Protein AF-A0A9E0PUA1-F1 (afdb_monomer)

Radius of gyration: 19.49 Å; Cα contacts (8 Å, |Δi|>4): 18; chains: 1; bounding box: 37×57×51 Å

Structure (mmCIF, N/CA/C/O backbone):
data_AF-A0A9E0PUA1-F1
#
_entry.id   AF-A0A9E0PUA1-F1
#
loop_
_atom_site.group_PDB
_atom_site.id
_atom_site.type_symbol
_atom_site.label_atom_id
_atom_site.label_alt_id
_atom_site.label_comp_id
_atom_site.label_asym_id
_atom_site.label_entity_id
_atom_site.label_seq_id
_atom_site.pdbx_PDB_ins_code
_atom_site.Cartn_x
_atom_site.Cartn_y
_atom_site.Cartn_z
_atom_site.occupancy
_atom_site.B_iso_or_equiv
_atom_site.auth_seq_id
_atom_site.auth_comp_id
_atom_site.auth_asym_id
_atom_site.auth_atom_id
_atom_site.pdbx_PDB_model_num
ATOM 1 N N . MET A 1 1 ? -15.091 -39.291 28.111 1.00 43.56 1 MET A N 1
ATOM 2 C CA . MET A 1 1 ? -14.276 -38.063 28.223 1.00 43.56 1 MET A CA 1
ATOM 3 C C . MET A 1 1 ? -13.572 -37.835 26.887 1.00 43.56 1 MET A C 1
ATOM 5 O O . MET A 1 1 ? -12.435 -38.240 26.714 1.00 43.56 1 MET A O 1
ATOM 9 N N . THR A 1 2 ? -14.289 -37.298 25.896 1.00 53.00 2 THR A N 1
ATOM 10 C CA . THR A 1 2 ? -13.736 -36.953 24.576 1.00 53.00 2 THR A CA 1
ATOM 11 C C . THR A 1 2 ? -13.159 -35.546 24.655 1.00 53.00 2 THR A C 1
ATOM 13 O O . THR A 1 2 ? -13.898 -34.565 24.720 1.00 53.00 2 THR A O 1
ATOM 16 N N . THR A 1 3 ? -11.838 -35.445 24.709 1.00 59.38 3 THR A N 1
ATOM 17 C CA . THR A 1 3 ? -11.114 -34.181 24.600 1.00 59.38 3 THR A CA 1
ATOM 18 C C . THR A 1 3 ? -11.352 -33.602 23.203 1.00 59.38 3 THR A C 1
ATOM 20 O O . THR A 1 3 ? -10.792 -34.072 22.218 1.00 59.38 3 THR A O 1
ATOM 23 N N . PHE A 1 4 ? -12.221 -32.592 23.097 1.00 60.34 4 PHE A N 1
ATOM 24 C CA . PHE A 1 4 ? -12.320 -31.751 21.904 1.00 60.34 4 PHE A CA 1
ATOM 25 C C . PHE A 1 4 ? -10.952 -31.084 21.699 1.00 60.34 4 PHE A C 1
ATOM 27 O O . PHE A 1 4 ? -10.579 -30.159 22.422 1.00 60.34 4 PHE A O 1
ATOM 34 N N . ASP A 1 5 ? -10.163 -31.601 20.757 1.00 62.75 5 ASP A N 1
ATOM 35 C CA . ASP A 1 5 ? -8.835 -31.082 20.447 1.00 62.75 5 ASP A CA 1
ATOM 36 C C . ASP A 1 5 ? -8.976 -29.741 19.713 1.00 62.75 5 ASP A C 1
ATOM 38 O O . ASP A 1 5 ? -9.044 -29.676 18.483 1.00 62.75 5 ASP A O 1
ATOM 42 N N . GLY A 1 6 ? -9.031 -28.646 20.480 1.00 60.44 6 GLY A N 1
ATOM 43 C CA . GLY A 1 6 ? -9.089 -27.271 19.967 1.00 60.44 6 GLY A CA 1
ATOM 44 C C . GLY A 1 6 ? -7.923 -26.905 19.035 1.00 60.44 6 GLY A C 1
ATOM 45 O O . GLY A 1 6 ? -8.014 -25.937 18.277 1.00 60.44 6 GLY A O 1
ATOM 46 N N . ARG A 1 7 ? -6.852 -2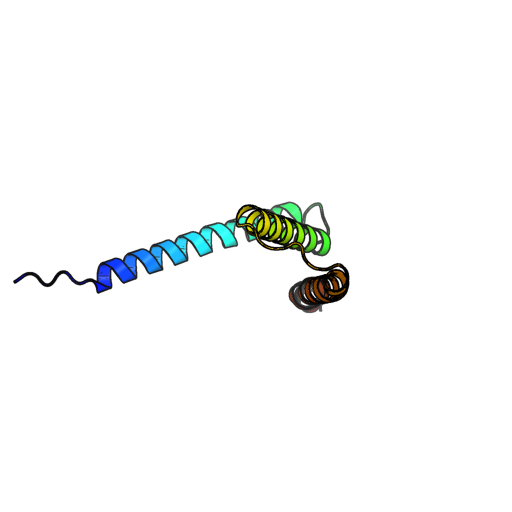7.714 19.016 1.00 61.84 7 ARG A N 1
ATOM 47 C CA . ARG A 1 7 ? -5.733 -27.591 18.071 1.00 61.84 7 ARG A CA 1
ATOM 48 C C . ARG A 1 7 ? -6.133 -27.914 16.629 1.00 61.84 7 ARG A C 1
ATOM 50 O O . ARG A 1 7 ? -5.583 -27.306 15.715 1.00 61.84 7 ARG A O 1
ATOM 57 N N . SER A 1 8 ? -7.103 -28.803 16.399 1.00 59.44 8 SER A N 1
ATOM 58 C CA . SER A 1 8 ? -7.585 -29.149 15.047 1.00 59.44 8 SER A CA 1
ATOM 59 C C . SER A 1 8 ? -8.323 -27.984 14.371 1.00 59.44 8 SER A C 1
ATOM 61 O O . SER A 1 8 ? -8.073 -27.676 13.207 1.00 59.44 8 SER A O 1
ATOM 63 N N . LEU A 1 9 ? -9.149 -27.262 15.134 1.00 62.78 9 LEU A N 1
ATOM 64 C CA . LEU A 1 9 ? -9.835 -26.038 14.710 1.00 62.78 9 LEU A CA 1
ATOM 65 C C . LEU A 1 9 ? -8.846 -24.911 14.387 1.00 62.78 9 LEU A C 1
ATOM 67 O O . LEU A 1 9 ? -9.028 -24.201 13.398 1.00 62.78 9 LEU A O 1
ATOM 71 N N . PHE A 1 10 ? -7.783 -24.760 15.185 1.00 66.19 10 PHE A N 1
ATOM 72 C CA . PHE A 1 10 ? -6.703 -23.814 14.887 1.00 66.19 10 PHE A CA 1
ATOM 73 C C . PHE A 1 10 ? -5.954 -24.193 13.603 1.00 66.19 10 PHE A C 1
ATOM 75 O O . PHE A 1 10 ? -5.755 -23.333 12.749 1.00 66.19 10 PHE A O 1
ATOM 82 N N . ARG A 1 11 ? -5.634 -25.481 13.405 1.00 75.75 11 ARG A N 1
ATOM 83 C CA . ARG A 1 11 ? -4.983 -25.981 12.178 1.00 75.75 11 ARG A CA 1
ATOM 84 C C . ARG A 1 11 ? -5.843 -25.760 10.931 1.00 75.75 11 ARG A C 1
ATOM 86 O O . ARG A 1 11 ? -5.314 -25.321 9.914 1.00 75.75 11 ARG A O 1
ATOM 93 N N . GLY A 1 12 ? -7.156 -25.987 11.017 1.00 81.19 12 GLY A N 1
ATOM 94 C CA . GLY A 1 12 ? -8.090 -25.731 9.915 1.00 81.19 12 GLY A CA 1
ATOM 95 C C . GLY A 1 12 ? -8.174 -24.250 9.534 1.00 81.19 12 GLY A C 1
ATOM 96 O O . GLY A 1 12 ? -8.124 -23.911 8.353 1.00 81.19 12 GLY A O 1
ATOM 97 N N . LYS A 1 13 ? -8.212 -23.350 10.526 1.00 82.25 13 LYS A N 1
ATOM 98 C CA . LYS A 1 13 ? -8.183 -21.895 10.295 1.00 82.25 13 LYS A CA 1
ATOM 99 C C . LYS A 1 13 ? -6.868 -21.437 9.665 1.00 82.25 13 LYS A C 1
ATOM 101 O O . LYS A 1 13 ? -6.894 -20.629 8.742 1.00 82.25 13 LYS A O 1
ATOM 106 N N . THR A 1 14 ? -5.733 -21.968 10.121 1.00 85.56 14 THR A N 1
ATOM 107 C CA . THR A 1 14 ? -4.421 -21.668 9.528 1.00 85.56 14 THR A CA 1
ATOM 108 C C . THR A 1 14 ? -4.338 -22.146 8.079 1.00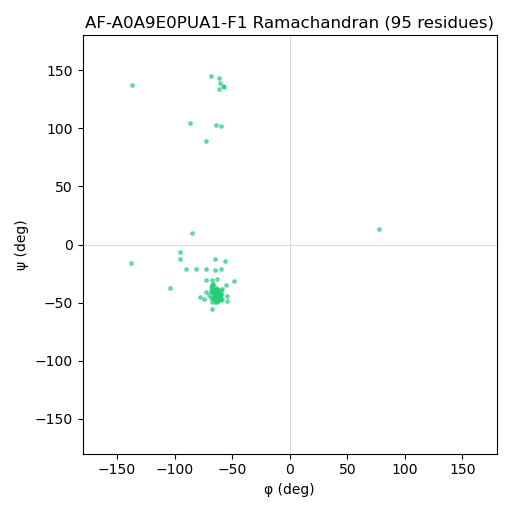 85.56 14 THR A C 1
ATOM 110 O O . THR A 1 14 ? -3.860 -21.404 7.226 1.00 85.56 14 THR A O 1
ATOM 113 N N . LEU A 1 15 ? -4.849 -23.343 7.774 1.00 90.06 15 LEU A N 1
ATOM 114 C CA . LEU A 1 15 ? -4.866 -23.872 6.409 1.00 90.06 15 LEU A CA 1
ATOM 115 C C . LEU A 1 15 ? -5.764 -23.036 5.485 1.00 90.06 15 LEU A C 1
ATOM 117 O O . LEU A 1 15 ? -5.364 -22.711 4.371 1.00 90.06 15 LEU A O 1
ATOM 121 N N .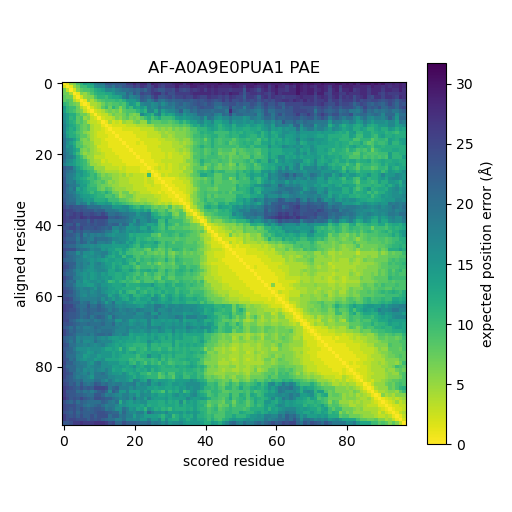 ALA A 1 16 ? -6.944 -22.636 5.964 1.00 88.88 16 ALA A N 1
ATOM 122 C CA . ALA A 1 16 ? -7.840 -21.754 5.223 1.00 88.88 16 ALA A CA 1
ATOM 123 C C . ALA A 1 16 ? -7.207 -20.374 4.973 1.00 88.88 16 ALA A C 1
ATOM 125 O O . ALA A 1 16 ? -7.309 -19.845 3.868 1.00 88.88 16 ALA A O 1
ATOM 126 N N . ALA A 1 17 ? -6.506 -19.814 5.965 1.00 85.38 17 ALA A N 1
ATOM 127 C CA . ALA A 1 17 ? -5.765 -18.565 5.803 1.00 85.38 17 ALA A CA 1
ATOM 128 C C . ALA A 1 17 ? -4.637 -18.700 4.766 1.00 85.38 17 ALA A C 1
ATOM 130 O O . ALA A 1 17 ? -4.486 -17.821 3.922 1.00 85.38 17 ALA A O 1
ATOM 131 N N . LEU A 1 18 ? -3.891 -19.809 4.777 1.00 89.06 18 LEU A N 1
ATOM 132 C CA . LEU A 1 18 ? -2.846 -20.083 3.784 1.00 89.06 18 LEU A CA 1
ATOM 133 C C . LEU A 1 18 ? -3.417 -20.237 2.374 1.00 89.06 18 LEU A C 1
ATOM 135 O O . LEU A 1 18 ? -2.893 -19.630 1.446 1.00 89.06 18 LEU A O 1
ATOM 139 N N . LEU A 1 19 ? -4.511 -20.983 2.213 1.00 89.25 19 LEU A N 1
ATOM 140 C CA . LEU A 1 19 ? -5.197 -21.122 0.926 1.00 89.25 19 LEU A CA 1
ATOM 141 C C . LEU A 1 19 ? -5.704 -19.775 0.412 1.00 89.25 19 LEU A C 1
ATOM 143 O O . LEU A 1 1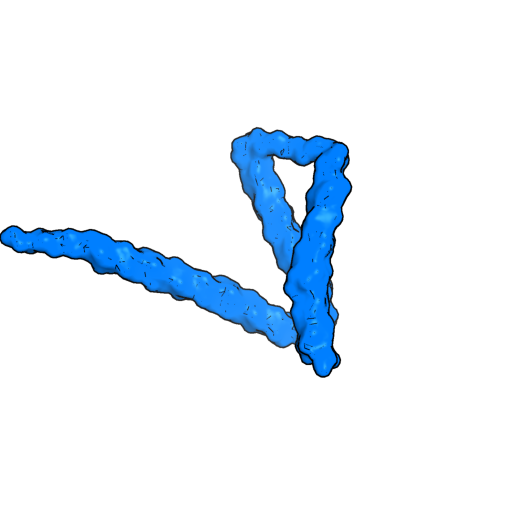9 ? -5.502 -19.456 -0.756 1.00 89.25 19 LEU A O 1
ATOM 147 N N . ALA A 1 20 ? -6.312 -18.961 1.276 1.00 87.88 20 ALA A N 1
ATOM 148 C CA . ALA A 1 20 ? -6.758 -17.624 0.904 1.00 87.88 20 ALA A CA 1
ATOM 149 C C . ALA A 1 20 ? -5.583 -16.747 0.453 1.00 87.88 20 ALA A C 1
ATOM 151 O O . ALA A 1 20 ? -5.661 -16.117 -0.600 1.00 87.88 20 ALA A O 1
ATOM 152 N N . VAL A 1 21 ? -4.471 -16.750 1.196 1.00 85.62 21 VAL A N 1
ATOM 153 C CA . VAL A 1 21 ? -3.257 -16.019 0.807 1.00 85.62 21 VAL A CA 1
ATOM 154 C C . VAL A 1 21 ? -2.719 -16.532 -0.526 1.00 85.62 21 VAL A C 1
ATOM 156 O O . VAL A 1 21 ? -2.452 -15.719 -1.402 1.00 85.62 21 VAL A O 1
ATOM 159 N N . TYR A 1 22 ? -2.615 -17.846 -0.727 1.00 84.31 22 TYR A N 1
ATOM 160 C CA . TYR A 1 22 ? -2.110 -18.435 -1.971 1.00 84.31 22 TYR A CA 1
ATOM 161 C C . TYR A 1 22 ? -2.996 -18.143 -3.176 1.00 84.31 22 TYR A C 1
ATOM 163 O O . TYR A 1 22 ? -2.473 -17.852 -4.247 1.00 84.31 22 TYR A O 1
ATOM 171 N N . LEU A 1 23 ? -4.317 -18.163 -3.018 1.00 83.88 23 LEU A N 1
ATOM 172 C CA . LEU A 1 23 ? -5.234 -17.826 -4.104 1.00 83.88 23 LEU A CA 1
ATOM 173 C C . LEU A 1 23 ? -5.189 -16.331 -4.431 1.00 83.88 23 LEU A C 1
ATOM 175 O O . LEU A 1 23 ? -5.125 -15.960 -5.603 1.00 83.88 23 LEU A O 1
ATOM 179 N N . VAL A 1 24 ? -5.174 -15.464 -3.415 1.00 80.81 24 VAL A N 1
ATOM 180 C CA . VAL A 1 24 ? -5.119 -14.009 -3.615 1.00 80.81 24 VAL A CA 1
ATOM 181 C C . VAL A 1 24 ? -3.774 -13.598 -4.215 1.00 80.81 24 VAL A C 1
ATOM 183 O O . VAL A 1 24 ? -3.752 -12.907 -5.228 1.00 80.81 24 VAL A O 1
ATOM 186 N N . TRP A 1 25 ? -2.655 -14.059 -3.650 1.00 75.12 25 TRP A N 1
ATOM 187 C CA . TRP A 1 25 ? -1.326 -13.750 -4.182 1.00 75.12 25 TRP A CA 1
ATOM 188 C C . TRP A 1 25 ? -1.086 -14.416 -5.538 1.00 75.12 25 TRP A C 1
ATOM 190 O O . TRP A 1 25 ? -0.651 -13.749 -6.476 1.00 75.12 25 TRP A O 1
ATOM 200 N N . GLY A 1 26 ? -1.423 -15.698 -5.684 1.00 72.62 26 GLY A N 1
ATOM 201 C CA . GLY A 1 26 ? -1.262 -16.437 -6.937 1.00 72.62 26 GLY A CA 1
ATOM 202 C C . GLY A 1 26 ? -2.051 -15.825 -8.096 1.00 72.62 26 GLY A C 1
ATOM 203 O O . GLY A 1 26 ? -1.501 -15.657 -9.183 1.00 72.62 26 GLY A O 1
ATOM 204 N N . SER A 1 27 ? -3.303 -15.407 -7.866 1.00 70.44 27 SER A N 1
ATOM 205 C CA . SER A 1 27 ? -4.115 -14.737 -8.895 1.00 70.44 27 SER A CA 1
ATOM 206 C C . SER A 1 27 ? -3.576 -13.354 -9.263 1.00 70.44 27 SER A C 1
ATOM 208 O O . SER A 1 27 ? -3.603 -12.999 -10.441 1.00 70.44 27 SER A O 1
ATOM 210 N N . THR A 1 28 ? -3.004 -12.599 -8.316 1.00 68.56 28 THR A N 1
ATOM 211 C CA . THR A 1 28 ? -2.317 -11.342 -8.652 1.00 68.56 28 THR A CA 1
ATOM 212 C C . THR A 1 28 ? -1.059 -11.563 -9.485 1.00 68.56 28 THR A C 1
ATOM 214 O O . THR A 1 28 ? -0.849 -10.816 -10.435 1.00 68.56 28 THR A O 1
ATOM 217 N N . TYR A 1 29 ? -0.260 -12.600 -9.210 1.00 65.69 29 TYR A N 1
ATOM 218 C CA . TYR A 1 29 ? 0.893 -12.933 -10.057 1.00 65.69 29 TYR A CA 1
ATOM 219 C C . TYR A 1 29 ? 0.472 -13.367 -11.461 1.00 65.69 29 TYR A C 1
ATOM 221 O O . TYR A 1 29 ? 1.094 -12.956 -12.439 1.00 65.69 29 TYR A O 1
ATOM 229 N N . LEU A 1 30 ? -0.610 -14.141 -11.576 1.00 66.38 30 LEU A N 1
ATOM 230 C CA . LEU A 1 30 ? -1.171 -14.519 -12.871 1.00 66.38 30 LEU A CA 1
ATOM 231 C C . LEU A 1 30 ? -1.662 -13.290 -13.651 1.00 66.38 30 LEU A C 1
ATOM 233 O O . LEU A 1 30 ? -1.332 -13.143 -14.823 1.00 66.38 30 LEU A O 1
ATOM 237 N N . ALA A 1 31 ? -2.387 -12.381 -12.996 1.00 66.81 31 ALA A N 1
ATOM 238 C CA . ALA A 1 31 ? -2.848 -11.134 -13.603 1.00 66.81 31 ALA A CA 1
ATOM 239 C C . ALA A 1 31 ? -1.681 -10.232 -14.039 1.00 66.81 31 ALA A C 1
ATOM 241 O O . ALA A 1 31 ? -1.734 -9.643 -15.114 1.00 66.81 31 ALA A O 1
ATOM 242 N N . ILE A 1 32 ? -0.612 -10.159 -13.238 1.00 65.88 32 ILE A N 1
ATOM 243 C CA . ILE A 1 32 ? 0.617 -9.434 -13.586 1.00 65.88 32 ILE A CA 1
ATOM 244 C C . ILE A 1 32 ? 1.275 -10.055 -14.820 1.00 65.88 32 ILE A C 1
ATOM 246 O O . ILE A 1 32 ? 1.555 -9.342 -15.778 1.00 65.88 32 ILE A O 1
ATOM 250 N N . ARG A 1 33 ? 1.442 -11.382 -14.855 1.00 64.38 33 ARG A N 1
ATOM 251 C CA . ARG A 1 33 ? 2.019 -12.093 -16.006 1.00 64.38 33 ARG A CA 1
ATOM 252 C C . ARG A 1 33 ? 1.225 -11.867 -17.297 1.00 64.38 33 ARG A C 1
ATOM 254 O O . ARG A 1 33 ? 1.831 -11.722 -18.349 1.00 64.38 33 ARG A O 1
ATOM 261 N N . LEU A 1 34 ? -0.105 -11.813 -17.208 1.00 66.31 34 LEU A N 1
ATOM 262 C CA . LEU A 1 34 ? -0.989 -11.535 -18.348 1.00 66.31 34 LEU A CA 1
ATOM 263 C C . LEU A 1 34 ? -0.938 -10.069 -18.805 1.00 66.31 34 LEU A C 1
ATOM 265 O O . LEU A 1 34 ? -1.128 -9.782 -19.979 1.00 66.31 34 LEU A O 1
ATOM 269 N N . ALA A 1 35 ? -0.690 -9.127 -17.898 1.00 60.53 35 ALA A N 1
ATOM 270 C CA . ALA A 1 35 ? -0.675 -7.701 -18.218 1.00 60.53 35 ALA A CA 1
ATOM 271 C C . ALA A 1 35 ? 0.704 -7.167 -18.643 1.00 60.53 35 ALA A C 1
ATOM 273 O O . ALA A 1 35 ? 0.768 -6.144 -19.327 1.00 60.53 35 ALA A O 1
ATOM 274 N N . ILE A 1 36 ? 1.795 -7.857 -18.289 1.00 60.56 36 ILE A N 1
ATOM 275 C CA . ILE A 1 36 ? 3.166 -7.520 -18.719 1.00 60.56 36 ILE A CA 1
ATOM 276 C C . ILE A 1 36 ? 3.313 -7.552 -20.253 1.00 60.56 36 ILE A C 1
ATOM 278 O O . ILE A 1 36 ? 4.171 -6.861 -20.792 1.00 60.56 36 ILE A O 1
ATOM 282 N N . GLU A 1 37 ? 2.430 -8.245 -20.979 1.00 57.19 37 GLU A N 1
ATOM 283 C CA . GLU A 1 37 ? 2.381 -8.203 -22.451 1.00 57.19 37 GLU A CA 1
ATOM 284 C C . GLU A 1 37 ? 1.996 -6.822 -23.025 1.00 57.19 37 GLU A C 1
ATOM 286 O O . GLU A 1 37 ? 2.163 -6.589 -24.219 1.00 57.19 37 GLU A O 1
ATOM 291 N N . SER A 1 38 ? 1.503 -5.885 -22.202 1.00 54.81 38 SER A N 1
ATOM 292 C CA . SER A 1 38 ? 0.990 -4.586 -22.672 1.00 54.81 38 SER A CA 1
ATOM 293 C C . SER A 1 38 ? 1.391 -3.362 -21.836 1.00 54.81 38 SER A C 1
ATOM 295 O O . SER A 1 38 ? 1.272 -2.241 -22.334 1.00 54.81 38 SER A O 1
ATOM 297 N N . LEU A 1 39 ? 1.883 -3.523 -20.598 1.00 51.66 39 LEU A N 1
ATOM 298 C CA . LEU A 1 39 ? 2.228 -2.399 -19.715 1.00 51.66 39 LEU A CA 1
ATOM 299 C C . LEU A 1 39 ? 3.565 -2.605 -18.976 1.00 51.66 39 LEU A C 1
ATOM 301 O O . LEU A 1 39 ? 3.791 -3.677 -18.416 1.00 51.66 39 LEU A O 1
ATOM 305 N N . PRO A 1 40 ? 4.428 -1.570 -18.884 1.00 60.12 40 PRO A N 1
ATOM 306 C CA . PRO A 1 40 ? 5.673 -1.647 -18.124 1.00 60.12 40 PRO A CA 1
ATOM 307 C C . PRO A 1 40 ? 5.402 -1.908 -16.631 1.00 60.12 40 PRO A C 1
ATOM 309 O O . PRO A 1 40 ? 4.564 -1.252 -16.006 1.00 60.12 40 PRO A O 1
ATOM 312 N N . THR A 1 41 ? 6.144 -2.853 -16.045 1.00 60.44 41 THR A N 1
ATOM 313 C CA . THR A 1 41 ? 5.992 -3.426 -14.686 1.00 60.44 41 THR A CA 1
ATOM 314 C C . THR A 1 41 ? 5.834 -2.379 -13.573 1.00 60.44 41 THR A 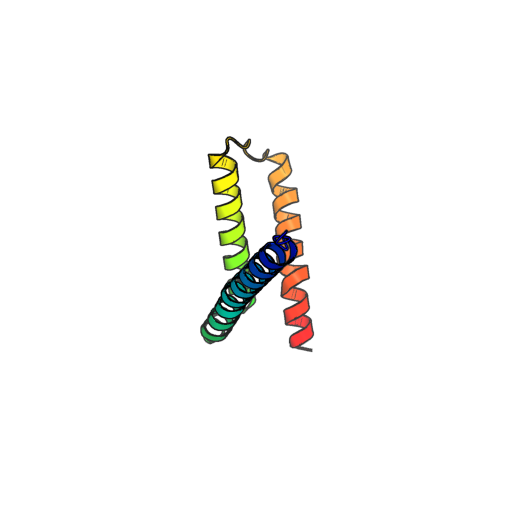C 1
ATOM 316 O O . THR A 1 41 ? 5.111 -2.581 -12.595 1.00 60.44 41 THR A O 1
ATOM 319 N N . PHE A 1 42 ? 6.451 -1.210 -13.750 1.00 62.06 42 PHE A N 1
ATOM 320 C CA . PHE A 1 42 ? 6.358 -0.073 -12.834 1.00 62.06 42 PHE A CA 1
ATOM 321 C C . PHE A 1 42 ? 4.937 0.499 -12.713 1.00 62.06 42 PHE A C 1
ATOM 323 O O . PHE A 1 42 ? 4.482 0.819 -11.611 1.00 62.06 42 PHE A O 1
ATOM 330 N N . SER A 1 43 ? 4.214 0.593 -13.830 1.00 62.22 43 SER A N 1
ATOM 331 C CA . SER A 1 43 ? 2.840 1.102 -13.874 1.00 62.22 43 SER A CA 1
ATOM 332 C C . SER A 1 43 ? 1.879 0.156 -13.156 1.00 62.22 43 SER A C 1
ATOM 334 O O . SER A 1 43 ? 0.999 0.604 -12.421 1.00 62.22 43 SER A O 1
ATOM 336 N N . MET A 1 44 ? 2.090 -1.154 -13.292 1.00 65.12 44 MET A N 1
ATOM 337 C CA . MET A 1 44 ? 1.297 -2.166 -12.593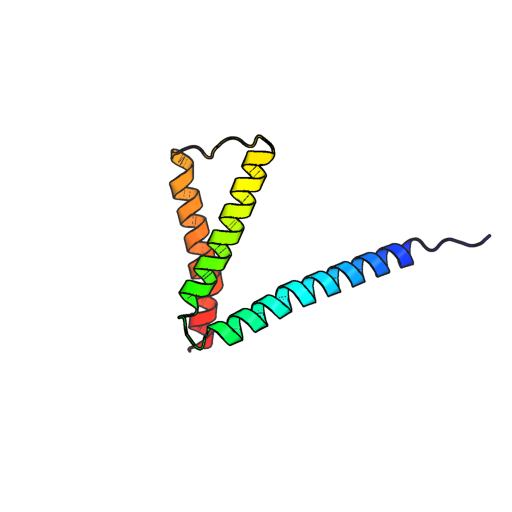 1.00 65.12 44 MET A CA 1
ATOM 338 C C . MET A 1 44 ? 1.493 -2.134 -11.078 1.00 65.12 44 MET A C 1
ATOM 340 O O . MET A 1 44 ? 0.512 -2.167 -10.327 1.00 65.12 44 MET A O 1
ATOM 344 N N . ALA A 1 45 ? 2.742 -2.020 -10.619 1.00 67.19 45 ALA A N 1
ATOM 345 C CA . ALA A 1 45 ? 3.023 -1.830 -9.202 1.00 67.19 45 ALA A CA 1
ATOM 346 C C . ALA A 1 45 ? 2.351 -0.542 -8.697 1.00 67.19 45 ALA A C 1
ATOM 348 O O . ALA A 1 45 ? 1.615 -0.582 -7.710 1.00 67.19 45 ALA A O 1
ATOM 349 N N . GLY A 1 46 ? 2.504 0.575 -9.415 1.00 69.50 46 GLY A N 1
ATOM 350 C CA . GLY A 1 46 ? 1.885 1.856 -9.061 1.00 69.50 46 GLY A CA 1
ATOM 351 C C . GLY A 1 46 ? 0.365 1.768 -8.883 1.00 69.50 46 GLY A C 1
ATOM 352 O O . GLY A 1 46 ? -0.156 2.183 -7.847 1.00 69.50 46 GLY A O 1
ATOM 353 N N . VAL A 1 47 ? -0.345 1.154 -9.834 1.00 71.31 47 VAL A N 1
ATOM 354 C CA . VAL A 1 47 ? -1.806 0.964 -9.763 1.00 71.31 47 VAL A CA 1
ATOM 355 C C . VAL A 1 47 ? -2.210 0.145 -8.535 1.00 71.31 47 VAL A C 1
ATOM 357 O O . VAL A 1 47 ? -3.152 0.519 -7.835 1.00 71.31 47 VAL A O 1
ATOM 360 N N . ARG A 1 48 ? -1.481 -0.928 -8.206 1.00 74.12 48 ARG A N 1
ATOM 361 C CA . ARG A 1 48 ? -1.776 -1.754 -7.023 1.00 74.12 48 ARG A CA 1
ATOM 362 C C . ARG A 1 48 ? -1.650 -0.962 -5.723 1.00 74.12 48 ARG A C 1
ATOM 364 O O . ARG A 1 48 ? -2.536 -1.038 -4.871 1.00 74.12 48 ARG A O 1
ATOM 371 N N . TYR A 1 49 ? -0.567 -0.200 -5.570 1.00 74.38 49 TYR A N 1
ATOM 372 C CA . TYR A 1 49 ? -0.352 0.628 -4.381 1.00 74.38 49 TYR A CA 1
ATOM 373 C C . TYR A 1 49 ? -1.370 1.772 -4.291 1.00 74.38 49 TYR A C 1
ATOM 375 O O . TYR A 1 49 ? -1.833 2.078 -3.191 1.00 74.38 49 TYR A O 1
ATOM 383 N N . LEU A 1 50 ? -1.788 2.346 -5.424 1.00 76.75 50 LEU A N 1
ATOM 384 C CA . LEU A 1 50 ? -2.851 3.353 -5.469 1.00 76.75 50 LEU A CA 1
ATOM 385 C C . LEU A 1 50 ? -4.209 2.781 -5.057 1.00 76.75 50 LEU A C 1
ATOM 387 O O . LEU A 1 50 ? -4.881 3.375 -4.216 1.00 76.75 50 LEU A O 1
ATOM 391 N N . ILE A 1 51 ? -4.600 1.619 -5.586 1.00 77.88 51 ILE A N 1
ATOM 392 C CA . ILE A 1 51 ? -5.863 0.960 -5.223 1.00 77.88 51 ILE A CA 1
ATOM 393 C C . ILE A 1 51 ? -5.859 0.589 -3.735 1.00 77.88 51 ILE A C 1
ATOM 395 O O . ILE A 1 51 ? -6.812 0.903 -3.022 1.00 77.88 51 ILE A O 1
ATOM 399 N N . ALA A 1 52 ? -4.781 -0.024 -3.236 1.00 78.69 52 ALA A N 1
ATOM 400 C CA . ALA A 1 52 ? -4.660 -0.380 -1.823 1.00 78.69 52 ALA A CA 1
ATOM 401 C C . ALA A 1 52 ? -4.704 0.859 -0.913 1.00 78.69 52 ALA A C 1
ATOM 403 O O . ALA A 1 52 ? -5.430 0.872 0.083 1.00 78.69 52 ALA A O 1
ATOM 404 N N . GLY A 1 53 ? -3.979 1.920 -1.278 1.00 80.00 53 GLY A N 1
ATOM 405 C CA . GLY A 1 53 ? -3.993 3.194 -0.565 1.00 80.00 53 GLY A CA 1
ATOM 406 C C . GLY A 1 53 ? -5.377 3.845 -0.554 1.00 80.00 53 GLY A C 1
ATOM 407 O O . GLY A 1 53 ? -5.833 4.284 0.500 1.00 80.00 53 GLY A O 1
ATOM 408 N N . ALA A 1 54 ? -6.084 3.848 -1.687 1.00 82.81 54 ALA A N 1
ATOM 409 C CA . ALA A 1 54 ? -7.435 4.391 -1.803 1.00 82.81 54 ALA A CA 1
ATOM 410 C C . ALA A 1 54 ? -8.452 3.602 -0.966 1.00 82.81 54 ALA A C 1
ATOM 412 O O . ALA A 1 54 ? -9.275 4.204 -0.275 1.00 82.81 54 ALA A O 1
ATOM 413 N N . LEU A 1 55 ? -8.365 2.269 -0.968 1.00 84.00 55 LEU A N 1
ATOM 414 C CA . LEU A 1 55 ? -9.216 1.406 -0.146 1.00 84.00 55 LEU A CA 1
ATOM 415 C C . LEU A 1 55 ? -8.962 1.622 1.347 1.00 84.00 55 LEU A C 1
ATOM 417 O O . LEU A 1 55 ? -9.913 1.806 2.104 1.00 84.00 55 LEU A O 1
ATOM 421 N N . LEU A 1 56 ? -7.697 1.651 1.776 1.00 84.00 56 LEU A N 1
ATOM 422 C CA . LEU A 1 56 ? -7.338 1.897 3.175 1.00 84.00 56 LEU A CA 1
ATOM 423 C C . LEU A 1 56 ? -7.739 3.305 3.626 1.00 84.00 56 LEU A C 1
ATOM 425 O O . LEU A 1 56 ? -8.262 3.472 4.728 1.00 84.00 56 LEU A O 1
ATOM 429 N N . TYR A 1 57 ? -7.550 4.309 2.769 1.00 82.69 57 TYR A N 1
ATOM 430 C CA . TYR A 1 57 ? -7.994 5.674 3.030 1.00 82.69 57 TYR A CA 1
ATOM 431 C C . TYR A 1 57 ? -9.520 5.752 3.151 1.00 82.69 57 TYR A C 1
ATOM 433 O O . TYR A 1 57 ? -10.035 6.289 4.133 1.00 82.69 57 TYR A O 1
ATOM 441 N N . GLY A 1 58 ? -10.249 5.173 2.192 1.00 86.19 58 GLY A N 1
ATOM 442 C CA . GLY A 1 58 ? -11.709 5.110 2.200 1.00 86.19 58 GLY A CA 1
ATOM 443 C C . GLY A 1 58 ? -12.236 4.402 3.445 1.00 86.19 58 GLY A C 1
ATOM 444 O O . GLY A 1 58 ? -13.078 4.943 4.157 1.00 86.19 58 GLY A O 1
ATOM 445 N N . TRP A 1 59 ? -11.664 3.249 3.786 1.00 86.94 59 TRP A N 1
ATOM 446 C CA . TRP A 1 59 ? -11.999 2.502 4.994 1.00 86.94 59 TRP A CA 1
ATOM 447 C C . TRP A 1 59 ? -11.732 3.293 6.280 1.00 86.94 59 TRP A C 1
ATOM 449 O O . TRP A 1 59 ? -12.586 3.357 7.167 1.00 86.94 59 TRP A O 1
ATOM 459 N N . GLY A 1 60 ? -10.573 3.949 6.373 1.00 85.19 60 GLY A N 1
ATOM 460 C CA . GLY A 1 60 ? -10.232 4.819 7.497 1.00 85.19 60 GLY A CA 1
ATOM 461 C C . GLY A 1 60 ? -11.221 5.975 7.650 1.00 85.19 60 GLY A C 1
ATOM 462 O O . GLY A 1 60 ? -11.635 6.290 8.765 1.00 85.19 60 GLY A O 1
ATOM 463 N N . ARG A 1 61 ? -11.677 6.559 6.537 1.00 85.00 61 ARG A N 1
ATOM 464 C CA . ARG A 1 61 ? -12.710 7.605 6.532 1.00 85.00 61 ARG A CA 1
ATOM 465 C C . ARG A 1 61 ? -14.080 7.082 6.956 1.00 85.00 61 ARG A C 1
ATOM 467 O O . ARG A 1 61 ? -14.745 7.763 7.734 1.00 85.00 61 ARG A O 1
ATOM 474 N N . LEU A 1 62 ? -14.469 5.886 6.513 1.00 88.00 62 LEU A N 1
ATOM 475 C CA . LEU A 1 62 ? -15.727 5.236 6.906 1.00 88.00 62 LEU A CA 1
ATOM 476 C C . LEU A 1 62 ? -15.781 4.919 8.409 1.00 88.00 62 LEU A C 1
ATOM 478 O O . LEU A 1 62 ? -16.852 4.963 9.003 1.00 88.00 62 LEU A O 1
ATOM 482 N N . ARG A 1 63 ? -14.632 4.673 9.051 1.00 88.25 63 ARG A N 1
ATOM 483 C CA . ARG A 1 63 ? -14.527 4.472 10.510 1.00 88.25 63 ARG A CA 1
ATOM 484 C C . ARG A 1 63 ? -14.409 5.766 11.327 1.00 88.25 63 ARG A C 1
ATOM 486 O O . ARG A 1 63 ? -14.104 5.709 12.514 1.00 88.25 63 ARG A O 1
ATOM 493 N N . GLY A 1 64 ? -14.610 6.931 10.711 1.00 83.94 64 GLY A N 1
ATOM 494 C CA . GLY A 1 64 ? -14.490 8.223 11.394 1.00 83.94 64 GLY A CA 1
ATOM 495 C C . GLY A 1 64 ? -13.045 8.688 11.609 1.00 83.94 64 GLY A C 1
ATOM 496 O O . GLY A 1 64 ? -12.809 9.639 12.354 1.00 83.94 64 GLY A O 1
ATOM 497 N N . GLY A 1 65 ? -12.069 8.062 10.944 1.00 80.50 65 GLY A N 1
ATOM 498 C CA . GLY A 1 65 ? -10.671 8.481 10.978 1.00 80.50 65 GLY A CA 1
ATOM 499 C C . GLY A 1 65 ? -10.505 9.922 10.495 1.00 80.50 65 GLY A C 1
ATOM 500 O O . GLY A 1 65 ? -11.107 10.344 9.496 1.00 80.50 65 GLY A O 1
ATOM 501 N N . LYS A 1 66 ? -9.684 10.691 11.218 1.00 80.12 66 LYS A N 1
ATOM 502 C CA . LYS A 1 66 ? -9.359 12.076 10.863 1.0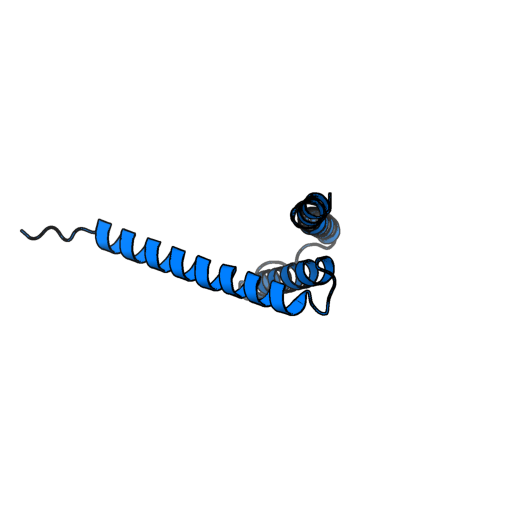0 80.12 66 LYS A CA 1
ATOM 503 C C . LYS A 1 66 ? -8.659 12.110 9.506 1.00 80.12 66 LYS A C 1
ATOM 505 O O . LYS A 1 66 ? -7.876 11.220 9.175 1.00 80.12 66 LYS A O 1
ATOM 510 N N . ARG A 1 67 ? -8.951 13.142 8.711 1.00 79.38 67 ARG A N 1
ATOM 511 C CA . ARG A 1 67 ? -8.205 13.380 7.472 1.00 79.38 67 ARG A CA 1
ATOM 512 C C . ARG A 1 67 ? -6.730 13.616 7.824 1.00 79.38 67 ARG A C 1
ATOM 514 O O . ARG A 1 67 ? -6.476 14.305 8.813 1.00 79.38 67 ARG A O 1
ATOM 521 N N . PRO A 1 68 ? -5.785 13.058 7.046 1.00 78.12 68 PRO A N 1
ATOM 522 C CA . PRO A 1 68 ? -4.377 13.361 7.227 1.00 78.12 68 PRO A CA 1
ATOM 523 C C . PRO A 1 68 ? -4.179 14.870 7.097 1.00 78.12 68 PRO A C 1
ATOM 525 O O . PRO A 1 68 ? -4.767 15.521 6.230 1.00 78.12 68 PRO A O 1
ATOM 528 N N . GLU A 1 69 ? -3.395 15.423 8.009 1.00 83.75 69 GLU A N 1
ATOM 529 C CA . GLU A 1 69 ? -3.095 16.845 8.037 1.00 83.75 69 GLU A CA 1
ATOM 530 C C . GLU A 1 69 ? -2.234 17.204 6.818 1.00 83.75 69 GLU A C 1
ATOM 532 O O . GLU A 1 69 ? -1.399 16.403 6.395 1.00 83.75 69 GLU A O 1
ATOM 537 N N . ALA A 1 70 ? -2.412 18.400 6.246 1.00 81.06 70 ALA A N 1
ATOM 538 C CA . ALA A 1 70 ? -1.707 18.800 5.021 1.00 81.06 70 ALA A CA 1
ATOM 539 C C . ALA A 1 70 ? -0.176 18.684 5.159 1.00 81.06 70 ALA A C 1
ATOM 541 O O . ALA A 1 70 ? 0.509 18.253 4.235 1.00 81.06 70 ALA A O 1
ATOM 542 N N . LYS A 1 71 ? 0.343 18.963 6.362 1.00 83.88 71 LYS A N 1
ATOM 543 C CA . LYS A 1 71 ? 1.761 18.818 6.724 1.00 83.88 71 LYS A CA 1
ATOM 544 C C . LYS A 1 71 ? 2.279 17.373 6.700 1.00 83.88 71 LYS A C 1
ATOM 546 O O . LYS A 1 71 ? 3.478 17.155 6.576 1.00 83.88 71 LYS A O 1
ATOM 551 N N . THR A 1 72 ? 1.396 16.383 6.806 1.00 83.00 72 THR A N 1
ATOM 552 C CA . THR A 1 72 ? 1.744 14.954 6.816 1.00 83.00 72 THR A CA 1
ATOM 553 C C . THR A 1 72 ? 1.635 14.324 5.425 1.00 83.00 72 THR A C 1
ATOM 555 O O . THR A 1 72 ? 2.157 13.232 5.213 1.00 83.00 72 THR A O 1
ATOM 558 N N . LEU A 1 73 ? 1.018 15.007 4.453 1.00 83.75 73 LEU A N 1
ATOM 559 C CA . LEU A 1 73 ? 0.840 14.479 3.097 1.00 83.75 73 LEU A CA 1
ATOM 560 C C . LEU A 1 73 ? 2.173 14.237 2.385 1.00 83.75 73 LEU A C 1
ATOM 562 O O . LEU A 1 73 ? 2.354 13.181 1.784 1.00 83.75 73 LEU A O 1
ATOM 566 N N . LEU A 1 74 ? 3.113 15.180 2.490 1.00 85.50 74 LEU A N 1
ATOM 567 C CA . LEU A 1 74 ? 4.425 15.054 1.858 1.00 85.50 74 LEU A CA 1
ATOM 568 C C . LEU A 1 74 ? 5.245 13.889 2.455 1.00 85.50 74 LEU A C 1
ATOM 570 O O . LEU A 1 74 ? 5.683 13.040 1.680 1.00 85.50 74 LEU A O 1
ATOM 574 N N . PRO A 1 75 ? 5.387 13.748 3.791 1.00 87.12 75 PRO A N 1
ATOM 575 C CA . PRO A 1 75 ? 6.007 12.566 4.392 1.00 87.12 75 PRO A CA 1
ATOM 576 C C . PRO A 1 75 ? 5.371 11.237 3.960 1.00 87.12 75 PRO A C 1
ATOM 578 O O . PRO A 1 75 ? 6.085 10.299 3.614 1.00 87.12 75 PRO A O 1
ATOM 581 N N . ILE A 1 76 ? 4.036 11.150 3.934 1.00 85.75 76 ILE A N 1
ATOM 582 C CA . ILE A 1 76 ? 3.326 9.921 3.541 1.00 85.75 76 ILE A CA 1
ATOM 583 C C . ILE A 1 76 ? 3.580 9.593 2.062 1.00 85.75 76 ILE A C 1
ATOM 585 O O . ILE A 1 76 ? 3.806 8.430 1.725 1.00 85.75 76 ILE A O 1
ATOM 589 N N . ALA A 1 77 ? 3.590 10.603 1.188 1.00 82.69 77 ALA A N 1
ATOM 590 C CA . ALA A 1 77 ? 3.888 10.428 -0.230 1.00 82.69 77 ALA A CA 1
ATOM 591 C C . ALA A 1 77 ? 5.334 9.962 -0.461 1.00 82.69 77 ALA A C 1
ATOM 593 O O . ALA A 1 77 ? 5.554 9.035 -1.238 1.00 82.69 77 ALA A O 1
ATOM 594 N N . VAL A 1 78 ? 6.306 10.544 0.249 1.00 84.88 78 VAL A N 1
ATOM 595 C CA . VAL A 1 78 ? 7.724 10.153 0.159 1.00 84.88 78 VAL A CA 1
ATOM 596 C C . VAL A 1 78 ? 7.929 8.714 0.630 1.00 84.88 78 VAL A C 1
ATOM 598 O O . VAL A 1 78 ? 8.581 7.934 -0.062 1.00 84.88 78 VAL A O 1
ATOM 601 N N . ILE A 1 79 ? 7.331 8.325 1.760 1.00 84.88 79 ILE A N 1
ATOM 602 C CA . ILE A 1 79 ? 7.407 6.946 2.266 1.00 84.88 79 ILE A CA 1
ATOM 603 C C . ILE A 1 79 ? 6.762 5.971 1.271 1.00 84.88 79 ILE A C 1
ATOM 605 O O . ILE A 1 79 ? 7.348 4.937 0.956 1.00 84.88 79 ILE A O 1
ATOM 609 N N . GLY A 1 80 ? 5.583 6.306 0.736 1.00 81.19 80 GLY A N 1
ATOM 610 C CA . GLY A 1 80 ? 4.909 5.491 -0.277 1.00 81.19 80 GLY A CA 1
ATOM 611 C C . GLY A 1 80 ? 5.739 5.328 -1.554 1.00 81.19 80 GLY A C 1
ATOM 612 O O . GLY A 1 80 ? 5.852 4.217 -2.072 1.00 81.19 80 GLY A O 1
ATOM 613 N N . ALA A 1 81 ? 6.373 6.405 -2.023 1.00 79.75 81 ALA A N 1
ATOM 614 C CA . ALA A 1 81 ? 7.248 6.385 -3.191 1.00 79.75 81 ALA A CA 1
ATOM 615 C C . ALA A 1 81 ? 8.512 5.547 -2.950 1.00 79.75 81 ALA A C 1
ATOM 617 O O . ALA A 1 81 ? 8.864 4.726 -3.794 1.00 79.75 81 ALA A O 1
ATOM 618 N N . LEU A 1 82 ? 9.160 5.683 -1.789 1.00 80.44 82 LEU A N 1
ATOM 619 C CA . LEU A 1 82 ? 10.323 4.869 -1.424 1.00 80.44 82 LEU A CA 1
ATOM 620 C C . LEU A 1 82 ? 9.969 3.384 -1.284 1.00 80.44 82 LEU A C 1
ATOM 622 O O . LEU A 1 82 ? 10.747 2.539 -1.710 1.00 80.44 82 LEU A O 1
ATOM 626 N N . LEU A 1 83 ? 8.794 3.041 -0.751 1.00 77.88 83 LEU A N 1
ATOM 627 C CA . LEU A 1 83 ? 8.333 1.649 -0.691 1.00 77.88 83 LEU A CA 1
ATOM 628 C C . LEU A 1 83 ? 8.014 1.079 -2.079 1.00 77.88 83 LEU A C 1
ATOM 630 O O . LEU A 1 83 ? 8.287 -0.093 -2.343 1.00 77.88 83 LEU A O 1
ATOM 634 N N . LEU A 1 84 ? 7.458 1.893 -2.977 1.00 74.19 84 LEU A N 1
ATOM 635 C CA . LEU A 1 84 ? 7.185 1.489 -4.353 1.00 74.19 84 LEU A CA 1
ATOM 636 C C . LEU A 1 84 ? 8.494 1.272 -5.131 1.00 74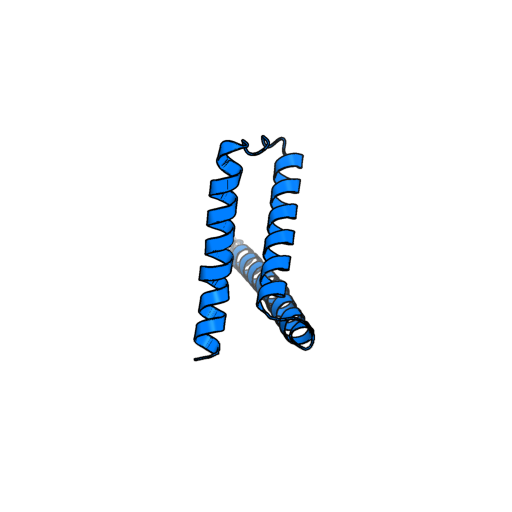.19 84 LEU A C 1
ATOM 638 O O . LEU A 1 84 ? 8.727 0.182 -5.651 1.00 74.19 84 LEU A O 1
ATOM 642 N N . VAL A 1 85 ? 9.359 2.287 -5.171 1.00 70.69 85 VAL A N 1
ATOM 643 C CA . VAL A 1 85 ? 10.603 2.295 -5.957 1.00 70.69 85 VAL A CA 1
ATOM 644 C C . VAL A 1 85 ? 11.675 1.420 -5.311 1.00 70.69 85 VAL A C 1
ATOM 646 O O . VAL A 1 85 ? 12.284 0.599 -5.984 1.00 70.69 85 VAL A O 1
ATOM 649 N N . GLY A 1 86 ? 11.886 1.541 -4.003 1.00 68.06 86 GLY A N 1
ATOM 650 C CA . GLY A 1 86 ? 12.858 0.730 -3.274 1.00 68.06 86 GLY A CA 1
ATOM 651 C C . GLY A 1 86 ? 12.405 -0.719 -3.103 1.00 68.06 86 GLY A C 1
ATOM 652 O O . GLY A 1 86 ? 13.201 -1.629 -3.270 1.00 68.06 86 GLY A O 1
ATOM 653 N N . GLY A 1 87 ? 11.127 -0.967 -2.812 1.00 65.06 87 GLY A N 1
ATOM 654 C CA . GLY A 1 87 ? 10.637 -2.331 -2.596 1.00 65.06 87 GLY A CA 1
ATOM 655 C C . GLY A 1 87 ? 10.417 -3.120 -3.886 1.00 65.06 87 GLY A C 1
ATOM 656 O O . GLY A 1 87 ? 10.802 -4.279 -3.962 1.00 65.06 87 GLY A O 1
ATOM 657 N N 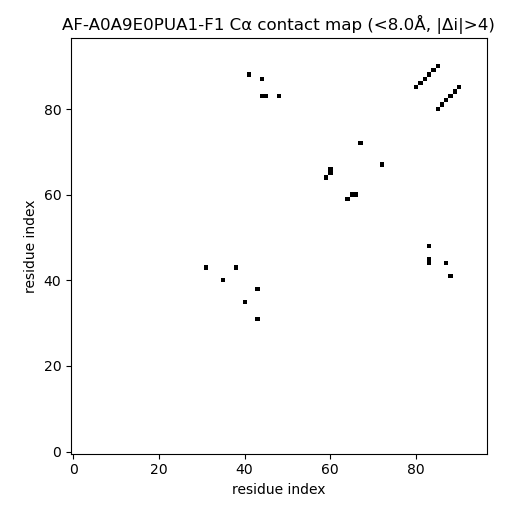. ASN A 1 88 ? 9.793 -2.512 -4.901 1.00 64.81 88 ASN A N 1
ATOM 658 C CA . ASN A 1 88 ? 9.440 -3.208 -6.147 1.00 64.81 88 ASN A CA 1
ATOM 659 C C . ASN A 1 88 ? 10.393 -2.831 -7.288 1.00 64.81 88 ASN A C 1
ATOM 661 O O . ASN A 1 88 ? 10.766 -3.688 -8.079 1.00 64.81 88 ASN A O 1
ATOM 665 N N . GLY A 1 89 ? 10.822 -1.568 -7.362 1.00 63.69 89 GLY A N 1
ATOM 666 C CA . GLY A 1 89 ? 11.728 -1.095 -8.412 1.00 63.69 89 GLY A CA 1
ATOM 667 C C . GLY A 1 89 ? 13.145 -1.672 -8.318 1.00 63.69 89 GLY A C 1
ATOM 668 O O . GLY A 1 89 ? 13.690 -2.058 -9.346 1.00 63.69 89 GLY A O 1
ATOM 669 N N . LEU A 1 90 ? 13.722 -1.807 -7.114 1.00 64.44 90 LEU A N 1
ATOM 670 C CA . LEU A 1 90 ? 15.032 -2.463 -6.941 1.00 64.44 90 LEU A CA 1
ATOM 671 C C . LEU A 1 90 ? 14.984 -3.959 -7.262 1.00 64.44 90 LEU A C 1
ATOM 673 O O . LEU A 1 90 ? 15.953 -4.485 -7.792 1.00 64.44 90 LEU A O 1
ATOM 677 N N . VAL A 1 91 ? 13.866 -4.634 -6.978 1.00 63.53 91 VAL A N 1
ATOM 678 C CA . VAL A 1 91 ? 13.682 -6.053 -7.322 1.00 63.53 91 VAL A CA 1
ATOM 679 C C . VAL A 1 91 ? 13.635 -6.232 -8.837 1.00 63.53 91 VAL A C 1
ATOM 681 O O . VAL A 1 91 ? 14.353 -7.071 -9.362 1.00 63.53 91 VAL A O 1
ATOM 684 N N . VAL A 1 92 ? 12.877 -5.390 -9.548 1.00 63.53 92 VAL A N 1
ATOM 685 C CA . VAL A 1 92 ? 12.846 -5.399 -11.023 1.00 63.53 92 VAL A CA 1
ATOM 686 C C . VAL A 1 92 ? 14.218 -5.055 -11.613 1.00 63.53 92 VAL A C 1
ATOM 688 O O . VAL A 1 92 ? 14.627 -5.647 -12.606 1.00 63.53 92 VAL A O 1
ATOM 691 N N . TRP A 1 93 ? 14.956 -4.119 -11.008 1.00 62.38 93 TRP A N 1
ATOM 692 C CA . TRP A 1 93 ? 16.315 -3.783 -11.446 1.00 62.38 93 TRP A CA 1
ATOM 693 C C . TRP A 1 93 ? 17.304 -4.939 -11.235 1.00 62.38 93 TRP A C 1
ATOM 695 O O . TRP A 1 93 ? 18.125 -5.188 -12.115 1.00 62.38 93 TRP A O 1
ATOM 705 N N . ALA A 1 94 ? 17.184 -5.663 -10.116 1.00 61.22 94 ALA A N 1
ATOM 706 C CA . ALA A 1 94 ? 17.981 -6.849 -9.803 1.00 61.22 94 ALA A CA 1
ATOM 707 C C . ALA A 1 94 ? 17.596 -8.085 -10.633 1.00 61.22 94 ALA A C 1
ATOM 709 O O . ALA A 1 94 ? 18.388 -9.006 -10.744 1.00 61.22 94 ALA A O 1
ATOM 710 N N . GLU A 1 95 ? 16.388 -8.130 -11.196 1.00 59.12 95 GLU A N 1
ATOM 711 C CA . GLU A 1 95 ? 15.962 -9.194 -12.116 1.00 59.12 95 GLU A CA 1
ATOM 712 C C . GLU A 1 95 ? 16.471 -8.950 -13.551 1.00 59.12 95 GLU A C 1
ATOM 714 O O . GLU A 1 95 ? 16.572 -9.882 -14.345 1.00 59.12 95 GLU A O 1
ATOM 719 N N . HIS A 1 96 ? 16.818 -7.700 -13.883 1.00 56.94 96 HIS A N 1
ATOM 720 C CA . HIS A 1 96 ? 17.334 -7.286 -15.193 1.00 56.94 96 HIS A CA 1
ATOM 721 C C . HIS A 1 96 ? 18.874 -7.219 -15.298 1.00 56.94 96 HIS A C 1
ATOM 723 O O . HIS A 1 96 ? 19.368 -6.970 -16.401 1.00 56.94 96 HIS A O 1
ATOM 729 N N . HIS A 1 97 ? 19.618 -7.409 -14.201 1.00 46.09 97 HIS A N 1
ATOM 730 C CA . HIS A 1 97 ? 21.092 -7.464 -14.147 1.00 46.09 97 HIS A CA 1
ATOM 731 C C . HIS A 1 97 ? 21.557 -8.806 -13.585 1.00 46.09 97 HIS A C 1
ATOM 733 O O . HIS A 1 97 ? 22.614 -9.289 -14.048 1.00 46.09 97 HIS A O 1
#

Sequence (97 aa):
MTTFDGRSLFRGKTLAALLAVYLVWGSTYLAIRLAIESLPTFSMAGVRYLIAGALLYGWGRLRGGKRPEAKTLLPIAVIGALLLVGGNGLVVWAEHH

Foldseek 3Di:
DDPPPVVVVVVVVVVVVVVVCCVVVVVLVVVLVVCVVPDDSLVSLVVVLVVVVVVVQVVCVVVVHDDPDPVCVVVVVVVSVCCSCVVVVVVVVVVVD

Mean predicted aligned error: 11.92 Å

Secondary structure (DSSP, 8-state):
-----HHHHHHHHHHHHHHHHHHHHHHHHHHHHHHTTTS-HHHHHHHHHHHHHHHHHHHHHHTTPPPPPHHHHHHHHHHHHHHHIIIIIHHHHHH--

Solvent-accessible surface area (backbone atoms only — not comparable to full-atom values): 5628 Å² total; per-residue (Å²): 136,82,79,80,63,66,64,56,59,51,51,51,51,53,50,51,51,50,50,52,49,48,52,54,51,50,50,50,52,51,51,48,65,67,43,55,82,80,44,64,69,67,59,57,54,50,52,52,54,49,53,52,47,50,51,53,50,50,52,39,48,74,73,69,45,77,78,82,52,79,87,50,48,60,61,52,50,51,53,52,47,47,50,48,45,58,60,50,46,48,53,54,52,62,73,75,108

pLDDT: mean 73.31, std 11.31, range [43.56, 90.06]